Protein AF-A0A3D5EIZ1-F1 (afdb_monomer_lite)

Structure (mmCIF, N/CA/C/O backbone):
data_AF-A0A3D5EIZ1-F1
#
_entry.id   AF-A0A3D5EIZ1-F1
#
loop_
_atom_site.group_PDB
_atom_site.id
_atom_site.type_symbol
_atom_site.label_atom_id
_atom_site.label_alt_id
_atom_site.label_comp_id
_atom_site.label_asym_id
_atom_site.label_entity_id
_atom_site.label_seq_id
_atom_site.pdbx_PDB_ins_code
_atom_site.Cartn_x
_atom_site.Cartn_y
_atom_site.Cartn_z
_atom_site.occupancy
_atom_site.B_iso_or_equiv
_atom_site.auth_seq_id
_atom_site.auth_comp_id
_atom_site.auth_asym_id
_atom_site.auth_atom_id
_atom_site.pdbx_PDB_model_num
ATOM 1 N N . MET A 1 1 ? -18.616 10.530 -30.158 1.00 34.59 1 MET A N 1
ATOM 2 C CA . MET A 1 1 ? -17.346 10.642 -29.416 1.00 34.59 1 MET A CA 1
ATOM 3 C C . MET A 1 1 ? -17.342 9.507 -28.416 1.00 34.59 1 MET A C 1
ATOM 5 O O . MET A 1 1 ? -18.164 9.523 -27.510 1.00 34.59 1 MET A O 1
ATOM 9 N N . SER A 1 2 ? -16.552 8.467 -28.663 1.00 39.84 2 SER A N 1
ATOM 10 C CA . SER A 1 2 ? -16.455 7.331 -27.749 1.00 39.84 2 SER A CA 1
ATOM 11 C C . SER A 1 2 ? -15.512 7.740 -26.628 1.00 39.84 2 SER A C 1
ATOM 13 O O . SER A 1 2 ? -14.326 7.930 -26.877 1.00 39.84 2 SER A O 1
ATOM 15 N N . PHE A 1 3 ? -16.044 7.941 -25.424 1.00 44.75 3 PHE A N 1
ATOM 16 C CA . PHE A 1 3 ? -15.224 8.007 -24.223 1.00 44.75 3 PHE A CA 1
ATOM 17 C C . PHE A 1 3 ? -14.662 6.604 -24.022 1.00 44.75 3 PHE A C 1
ATOM 19 O O . PHE A 1 3 ? -15.325 5.737 -23.460 1.00 44.75 3 PHE A O 1
ATOM 26 N N . VAL A 1 4 ? -13.482 6.347 -24.580 1.00 50.75 4 VAL A N 1
ATOM 27 C CA . VAL A 1 4 ? -12.694 5.195 -24.164 1.00 50.75 4 VAL A CA 1
ATOM 28 C C . VAL A 1 4 ? -12.276 5.531 -22.738 1.00 50.75 4 VAL A C 1
ATOM 30 O O . VAL A 1 4 ? -11.375 6.333 -22.523 1.00 50.75 4 VAL A O 1
ATOM 33 N N . GLN A 1 5 ? -13.013 5.011 -21.757 1.00 49.88 5 GLN A N 1
ATOM 34 C CA . GLN A 1 5 ? -12.479 4.856 -20.412 1.00 49.88 5 GLN A CA 1
ATOM 35 C C . GLN A 1 5 ? -11.403 3.785 -20.545 1.00 49.88 5 GLN A C 1
ATOM 37 O O . GLN A 1 5 ? -11.695 2.594 -20.442 1.00 49.88 5 GLN A O 1
ATOM 42 N N . GLU A 1 6 ? -10.185 4.199 -20.899 1.00 44.41 6 GLU A N 1
ATOM 43 C CA . GLU A 1 6 ? -9.021 3.340 -20.745 1.00 44.41 6 GLU A CA 1
ATOM 44 C C . GLU A 1 6 ? -8.985 2.975 -19.267 1.00 44.41 6 GLU A C 1
ATOM 46 O O . GLU A 1 6 ? -8.788 3.820 -18.395 1.00 44.41 6 GLU A O 1
ATOM 51 N N . THR A 1 7 ? -9.338 1.727 -18.981 1.00 52.41 7 THR A N 1
ATOM 52 C CA . THR A 1 7 ? -9.238 1.167 -17.645 1.00 52.41 7 THR A CA 1
ATOM 53 C C . THR A 1 7 ? -7.755 1.214 -17.315 1.00 52.41 7 THR A C 1
ATOM 55 O O . THR A 1 7 ? -6.966 0.519 -17.953 1.00 52.41 7 THR A O 1
ATOM 58 N N . PHE A 1 8 ? -7.364 2.112 -16.413 1.00 51.25 8 PHE A N 1
ATOM 59 C CA . PHE A 1 8 ? -5.994 2.203 -15.937 1.00 51.25 8 PHE A CA 1
ATOM 60 C C . PHE A 1 8 ? -5.695 0.899 -15.193 1.00 51.25 8 PHE A C 1
ATOM 62 O O . PHE A 1 8 ? -6.089 0.727 -14.046 1.00 51.25 8 PHE A O 1
ATOM 69 N N . ASN A 1 9 ? -5.094 -0.057 -15.899 1.00 46.47 9 ASN A N 1
ATOM 70 C CA . ASN A 1 9 ? -4.554 -1.278 -15.324 1.00 46.47 9 ASN A CA 1
ATOM 71 C C . ASN A 1 9 ? -3.047 -1.057 -15.213 1.00 46.47 9 ASN A C 1
ATOM 73 O O . ASN A 1 9 ? -2.352 -1.209 -16.224 1.00 46.47 9 ASN A O 1
ATOM 77 N N . PRO A 1 10 ? -2.534 -0.652 -14.042 1.00 56.09 10 PRO A N 1
ATOM 78 C CA . PRO A 1 10 ? -1.095 -0.567 -13.856 1.00 56.09 10 PRO A CA 1
ATOM 79 C C . PRO A 1 10 ? -0.452 -1.933 -14.110 1.00 56.09 10 PRO A C 1
ATOM 81 O O . PRO A 1 10 ? -1.045 -2.973 -13.811 1.00 56.09 10 PRO A O 1
ATOM 84 N N . ALA A 1 11 ? 0.743 -1.937 -14.708 1.00 62.97 11 ALA A N 1
ATOM 85 C CA . ALA A 1 11 ? 1.411 -3.171 -15.121 1.00 62.97 11 ALA A CA 1
ATOM 86 C C . ALA A 1 11 ? 1.772 -4.052 -13.913 1.00 62.97 11 ALA A C 1
ATOM 88 O O . ALA A 1 11 ? 1.756 -5.281 -14.025 1.00 62.97 11 ALA A O 1
ATOM 89 N N . LYS A 1 12 ? 2.033 -3.423 -12.759 1.00 76.94 12 LYS A N 1
ATOM 90 C CA . LYS A 1 12 ? 2.179 -4.066 -11.451 1.00 76.94 12 LYS A CA 1
ATOM 91 C C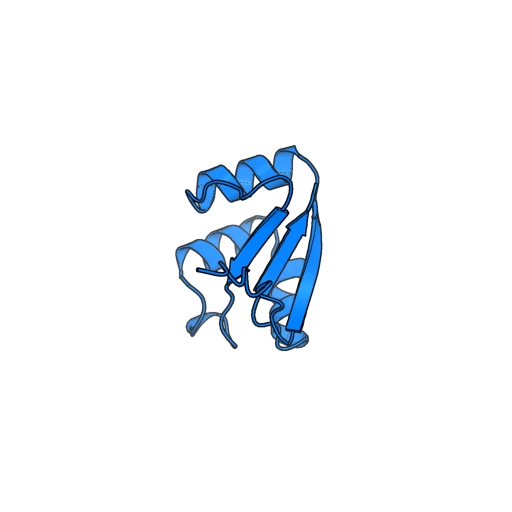 . LYS A 1 12 ? 1.517 -3.230 -10.360 1.00 76.94 12 LYS A C 1
ATOM 93 O O . LYS A 1 12 ? 1.843 -2.057 -10.184 1.00 76.94 12 LYS A O 1
ATOM 98 N N . TYR A 1 13 ? 0.637 -3.857 -9.591 1.00 85.56 13 TYR A N 1
ATOM 99 C CA . TYR A 1 13 ? 0.081 -3.270 -8.381 1.00 85.56 13 TYR A CA 1
ATOM 100 C C . TYR A 1 13 ? -0.112 -4.326 -7.301 1.00 85.56 13 TYR A C 1
ATOM 102 O O . TYR A 1 13 ? -0.366 -5.489 -7.620 1.00 85.56 13 TYR A O 1
ATOM 110 N N . LEU A 1 14 ? -0.044 -3.899 -6.042 1.00 85.38 14 LEU A N 1
ATOM 111 C CA . LEU A 1 14 ? -0.297 -4.760 -4.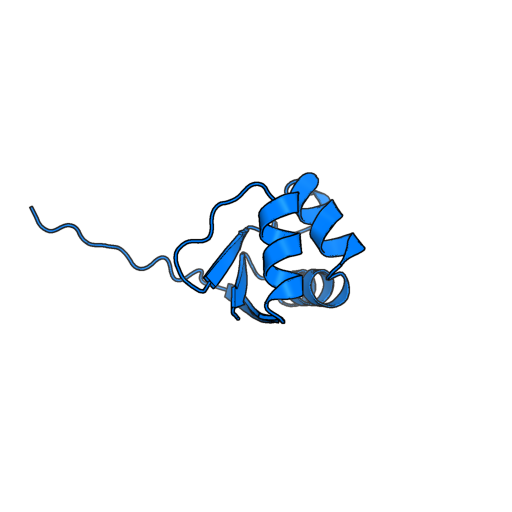894 1.00 85.38 14 LEU A CA 1
ATOM 112 C C . LEU A 1 14 ? -1.758 -4.603 -4.441 1.00 85.38 14 LEU A C 1
ATOM 114 O O . LEU A 1 14 ? -2.138 -3.518 -3.992 1.00 85.38 14 LEU A O 1
ATOM 118 N N . PRO A 1 15 ? -2.612 -5.634 -4.575 1.00 86.25 15 PRO A N 1
ATOM 119 C CA . PRO A 1 15 ? -3.972 -5.590 -4.056 1.00 86.25 15 PRO A CA 1
ATOM 120 C C . PRO A 1 15 ? -3.979 -5.823 -2.543 1.00 86.25 15 PRO A C 1
ATOM 122 O O . PRO A 1 15 ? -3.521 -6.858 -2.063 1.00 86.25 15 PRO A O 1
ATOM 125 N N . VAL A 1 16 ? -4.568 -4.895 -1.794 1.00 86.44 16 VAL A N 1
ATOM 126 C CA . VAL A 1 16 ? -4.654 -4.966 -0.335 1.00 86.44 16 VAL A CA 1
ATOM 127 C C . VAL A 1 16 ? -6.103 -4.825 0.099 1.00 86.44 16 VAL A C 1
ATOM 129 O O . VAL A 1 16 ? -6.802 -3.877 -0.260 1.00 86.44 16 VAL A O 1
ATOM 132 N N . VAL A 1 17 ? -6.559 -5.793 0.888 1.00 86.81 17 VAL A N 1
ATOM 133 C CA . VAL A 1 17 ? -7.875 -5.744 1.524 1.00 86.81 17 VAL A CA 1
ATOM 134 C C . VAL A 1 17 ? -7.699 -5.160 2.914 1.00 86.81 17 VAL A C 1
ATOM 136 O O . VAL A 1 17 ? -6.965 -5.713 3.734 1.00 86.81 17 VAL A O 1
ATOM 139 N N . ILE A 1 18 ? -8.373 -4.048 3.178 1.00 84.00 18 ILE A N 1
ATOM 140 C CA . ILE A 1 18 ? -8.322 -3.358 4.466 1.00 84.00 18 ILE A CA 1
ATOM 141 C C . ILE A 1 18 ? -9.718 -3.242 5.059 1.00 84.00 18 ILE A C 1
ATOM 143 O O . ILE A 1 18 ? -10.727 -3.310 4.362 1.00 84.00 18 ILE A O 1
ATOM 147 N N . SER A 1 19 ? -9.786 -3.071 6.376 1.00 85.69 19 SER A N 1
ATOM 148 C CA . SER A 1 19 ? -11.054 -2.751 7.020 1.00 85.69 19 SER A CA 1
ATOM 149 C C . SER A 1 19 ? -11.523 -1.355 6.610 1.00 85.69 19 SER A C 1
ATOM 151 O O . SER A 1 19 ? -10.729 -0.482 6.256 1.00 85.69 19 SER A O 1
ATOM 153 N N . ARG A 1 20 ? -12.830 -1.118 6.744 1.00 82.31 20 ARG A N 1
ATOM 154 C CA . ARG A 1 20 ? -13.431 0.197 6.505 1.00 82.31 20 ARG A CA 1
ATOM 155 C C . ARG A 1 20 ? -12.771 1.309 7.327 1.00 82.31 20 ARG A C 1
ATOM 157 O O . ARG A 1 20 ? -12.558 2.392 6.805 1.00 82.31 20 ARG A O 1
ATOM 164 N N . GLU A 1 21 ? -12.395 1.014 8.571 1.00 81.81 21 GLU A N 1
ATOM 165 C CA . GLU A 1 21 ? -11.667 1.947 9.442 1.00 81.81 21 GLU A CA 1
ATOM 166 C C . GLU A 1 21 ? -10.274 2.278 8.883 1.00 81.81 21 GLU A C 1
ATOM 168 O O . GLU A 1 21 ? -9.873 3.437 8.880 1.00 81.81 21 GLU A O 1
ATOM 173 N N . GLY A 1 22 ? -9.549 1.285 8.354 1.00 80.75 22 GLY A N 1
ATOM 174 C CA . GLY A 1 22 ? -8.261 1.515 7.692 1.00 80.75 22 GLY A CA 1
ATOM 175 C C . GLY A 1 22 ? -8.394 2.365 6.426 1.00 80.75 22 GLY A C 1
ATOM 176 O O . GLY A 1 22 ? -7.538 3.206 6.158 1.00 80.75 22 GLY A O 1
ATOM 177 N N . MET A 1 23 ? -9.490 2.190 5.682 1.00 83.31 23 MET A N 1
ATOM 178 C CA . MET A 1 23 ? -9.794 2.999 4.500 1.00 83.31 23 MET A CA 1
ATOM 179 C C . MET A 1 23 ? -10.071 4.457 4.880 1.00 83.31 23 MET A C 1
ATOM 181 O O . MET A 1 23 ? -9.516 5.360 4.265 1.00 83.31 23 MET A O 1
ATOM 185 N N . GLU A 1 24 ? -10.856 4.696 5.933 1.00 82.25 24 GLU A N 1
ATOM 186 C CA . GLU A 1 24 ? -11.135 6.053 6.422 1.00 82.25 24 GLU A CA 1
ATOM 187 C C . GLU A 1 24 ? -9.859 6.776 6.886 1.00 82.25 24 GLU A C 1
ATOM 189 O O . GLU A 1 24 ? -9.736 7.986 6.689 1.00 82.25 24 GLU A O 1
ATOM 194 N N . VAL A 1 25 ? -8.892 6.062 7.475 1.00 83.06 25 VAL A N 1
ATOM 195 C CA . VAL A 1 25 ? -7.581 6.637 7.830 1.00 83.06 25 VAL A CA 1
ATOM 196 C C . VAL A 1 25 ? -6.811 7.049 6.573 1.00 83.06 25 VAL A C 1
ATOM 198 O O . VAL A 1 25 ? -6.360 8.190 6.491 1.00 83.06 25 VAL A O 1
ATOM 201 N N . LEU A 1 26 ? -6.720 6.171 5.569 1.00 82.25 26 LEU A N 1
ATOM 202 C CA . LEU A 1 26 ? -6.056 6.474 4.296 1.00 82.25 26 LEU A CA 1
ATOM 203 C C . LEU A 1 26 ? -6.687 7.673 3.581 1.00 82.25 26 LEU A C 1
ATOM 205 O O . LEU A 1 26 ? -5.963 8.564 3.147 1.00 82.25 26 LEU A O 1
ATOM 209 N N . GLU A 1 27 ? -8.016 7.733 3.496 1.00 80.75 27 GLU A N 1
ATOM 210 C CA . GLU A 1 27 ? -8.725 8.853 2.863 1.00 80.75 27 GLU A CA 1
ATOM 211 C C . GLU A 1 27 ? -8.470 10.184 3.587 1.00 80.75 27 GLU A C 1
ATOM 213 O O . GLU A 1 27 ? -8.215 11.208 2.947 1.00 80.75 27 GLU A O 1
ATOM 218 N N . ASN A 1 28 ? -8.509 10.180 4.924 1.00 83.19 28 ASN A N 1
ATOM 219 C CA . ASN A 1 28 ? -8.269 11.386 5.717 1.00 83.19 28 ASN A CA 1
ATOM 220 C C . ASN A 1 28 ? -6.828 11.887 5.581 1.00 83.19 28 ASN A C 1
ATOM 222 O O . ASN A 1 28 ? -6.607 13.091 5.416 1.00 83.19 28 ASN A O 1
ATOM 226 N N . GLU A 1 29 ? -5.860 10.975 5.631 1.00 81.38 29 GLU A N 1
ATOM 227 C CA 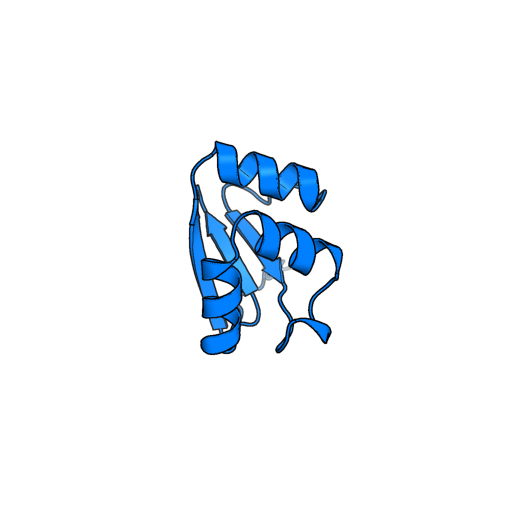. GLU A 1 29 ? -4.443 11.326 5.624 1.00 81.38 29 GLU A CA 1
ATOM 228 C C . GLU A 1 29 ? -3.934 11.693 4.222 1.00 81.38 29 GLU A C 1
ATOM 230 O O . GLU A 1 29 ? -3.218 12.685 4.051 1.00 81.38 29 GLU A O 1
ATOM 235 N N . LEU A 1 30 ? -4.352 10.955 3.187 1.00 75.69 30 LEU A N 1
ATOM 236 C CA . LEU A 1 30 ? -3.989 11.253 1.797 1.00 75.69 30 LEU A CA 1
ATOM 237 C C . LEU A 1 30 ? -4.783 12.431 1.223 1.00 75.69 30 LEU A C 1
ATOM 239 O O . LEU A 1 30 ? -4.383 12.997 0.205 1.00 75.69 30 LEU A O 1
ATOM 243 N N . LYS A 1 31 ? -5.876 12.842 1.886 1.00 69.88 31 LYS A N 1
ATOM 244 C CA . LYS A 1 31 ? -6.828 13.862 1.406 1.00 69.88 31 LYS A CA 1
ATOM 245 C C . LYS A 1 31 ? -7.367 13.560 0.006 1.00 69.88 31 LYS A C 1
ATOM 247 O O . LYS A 1 31 ? -7.807 14.468 -0.705 1.00 69.88 31 LYS A O 1
ATOM 252 N N . GLU A 1 32 ? -7.330 12.296 -0.390 1.00 66.62 32 GLU A N 1
ATOM 253 C CA . GLU A 1 32 ? -7.880 11.821 -1.646 1.00 66.62 32 GLU A CA 1
ATOM 254 C C . GLU A 1 32 ? -9.309 11.342 -1.424 1.00 66.62 32 GLU A C 1
ATOM 256 O O . GLU A 1 32 ? -9.628 10.695 -0.430 1.00 66.62 32 GLU A O 1
ATOM 261 N N . ASN A 1 33 ? -10.191 11.682 -2.362 1.00 56.12 33 ASN A N 1
ATOM 262 C CA . ASN A 1 33 ? -11.538 11.131 -2.368 1.00 56.12 33 ASN A CA 1
ATOM 263 C C . ASN A 1 33 ? -11.501 9.783 -3.083 1.00 56.12 33 ASN A C 1
ATOM 265 O O . ASN A 1 33 ? -11.096 9.730 -4.249 1.00 56.12 33 ASN A O 1
ATOM 269 N N . ARG A 1 34 ? -11.984 8.720 -2.426 1.00 63.00 34 ARG A N 1
ATOM 270 C CA . ARG A 1 34 ? -12.206 7.420 -3.072 1.00 63.00 34 ARG A CA 1
ATOM 271 C C . ARG A 1 34 ? -12.944 7.557 -4.399 1.00 63.00 34 ARG A C 1
ATOM 273 O O . ARG A 1 34 ? -13.894 8.335 -4.543 1.00 63.00 34 ARG A O 1
ATOM 280 N N . ASN A 1 35 ? -12.581 6.698 -5.342 1.00 58.44 35 ASN A N 1
ATOM 281 C CA . ASN A 1 35 ? -13.362 6.480 -6.548 1.00 58.44 35 ASN A CA 1
ATOM 282 C C . ASN A 1 35 ? -14.129 5.155 -6.387 1.00 58.44 35 ASN A C 1
ATOM 284 O O . ASN A 1 35 ? -13.698 4.107 -6.857 1.00 58.44 35 ASN A O 1
ATOM 288 N N . GLY A 1 36 ? -15.244 5.185 -5.646 1.00 70.25 36 GLY A N 1
ATOM 289 C CA . GLY A 1 36 ? -16.024 3.983 -5.306 1.00 70.25 36 GLY A CA 1
ATOM 290 C C . GLY A 1 36 ? -15.525 3.267 -4.042 1.00 70.25 36 GLY A C 1
ATOM 291 O O . GLY A 1 36 ? -15.300 3.927 -3.032 1.00 70.25 36 GLY A O 1
ATOM 292 N N . ASP A 1 37 ? -15.389 1.936 -4.089 1.00 74.94 37 ASP A N 1
ATOM 293 C CA . ASP A 1 37 ? -14.928 1.075 -2.972 1.00 74.94 37 ASP A CA 1
ATOM 294 C C . ASP A 1 37 ? -13.424 0.735 -3.037 1.00 74.94 37 ASP A C 1
ATOM 296 O O . ASP A 1 37 ? -12.921 -0.083 -2.269 1.00 74.94 37 ASP A O 1
ATOM 300 N N . SER A 1 38 ? -12.693 1.368 -3.958 1.00 78.56 38 SER A N 1
ATOM 301 C CA . SER A 1 38 ? -11.256 1.170 -4.140 1.00 78.56 38 SER A CA 1
ATOM 302 C C . SER A 1 38 ? -10.495 2.490 -4.108 1.00 78.56 38 SER A C 1
ATOM 304 O O . SER A 1 38 ? -10.942 3.480 -4.699 1.00 78.56 38 SER A O 1
ATOM 306 N N . LEU A 1 39 ? -9.322 2.474 -3.482 1.00 84.19 39 LEU A N 1
ATOM 307 C CA . LEU A 1 39 ? -8.359 3.568 -3.466 1.00 84.19 39 LEU A CA 1
ATOM 308 C C . LEU A 1 39 ? -7.054 3.076 -4.095 1.00 84.19 39 LEU A C 1
ATOM 310 O O . LEU A 1 39 ? -6.539 2.025 -3.723 1.00 84.19 39 LEU A O 1
ATOM 314 N N . TRP A 1 40 ? -6.533 3.832 -5.055 1.00 84.44 40 TRP A N 1
ATOM 315 C CA . TRP A 1 40 ? -5.280 3.517 -5.732 1.00 84.44 40 TRP A CA 1
ATOM 316 C C . TRP A 1 40 ? -4.236 4.519 -5.286 1.00 84.44 40 TRP A C 1
ATOM 318 O O . TRP A 1 40 ? -4.409 5.715 -5.496 1.00 84.44 40 TRP A O 1
ATOM 328 N N . VAL A 1 41 ? -3.173 4.022 -4.670 1.00 85.44 41 VAL A N 1
ATOM 329 C CA . VAL A 1 41 ? -2.082 4.842 -4.155 1.00 85.44 41 VAL A CA 1
ATOM 330 C C . VAL A 1 41 ? -0.865 4.610 -5.034 1.00 85.44 41 VAL A C 1
ATOM 332 O O . VAL A 1 41 ? -0.399 3.479 -5.155 1.00 85.44 41 VAL A O 1
ATOM 335 N N . GLU A 1 42 ? -0.374 5.668 -5.672 1.00 85.31 42 GLU A N 1
ATOM 336 C CA . GLU A 1 42 ? 0.846 5.620 -6.478 1.00 85.31 42 GLU A CA 1
ATOM 337 C C . GLU A 1 42 ? 2.075 5.542 -5.568 1.00 85.31 42 GLU A C 1
ATOM 339 O O . GLU A 1 42 ? 2.234 6.344 -4.641 1.00 85.31 42 GLU A O 1
ATOM 344 N N . ILE A 1 43 ? 2.949 4.578 -5.848 1.00 85.00 43 ILE A N 1
ATOM 345 C CA . ILE A 1 43 ? 4.230 4.419 -5.166 1.00 85.00 43 ILE A CA 1
ATOM 346 C C . ILE A 1 43 ? 5.366 4.456 -6.185 1.00 85.00 43 ILE A C 1
ATOM 348 O O . ILE A 1 43 ? 5.268 3.940 -7.296 1.00 85.00 43 ILE A O 1
ATOM 352 N N . GLY A 1 44 ? 6.462 5.107 -5.811 1.00 80.69 44 GLY A N 1
ATOM 353 C CA . GLY A 1 44 ? 7.661 5.120 -6.637 1.00 80.69 44 GLY A CA 1
ATOM 354 C C . GLY A 1 44 ? 8.424 3.800 -6.529 1.00 80.69 44 GLY A C 1
ATOM 355 O O . GLY A 1 44 ? 8.215 3.018 -5.609 1.00 80.69 44 GLY A O 1
ATOM 356 N N . ALA A 1 45 ? 9.411 3.605 -7.407 1.00 77.31 45 ALA A N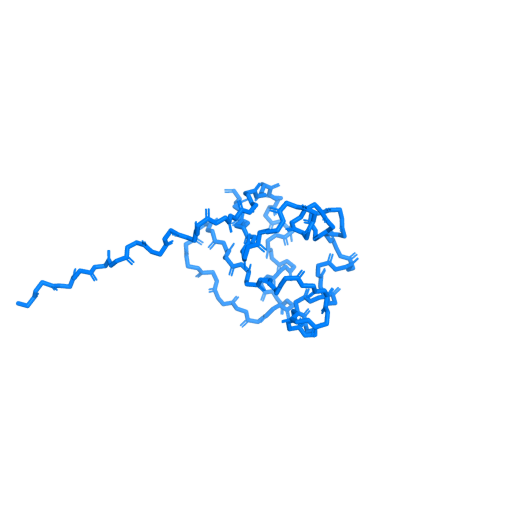 1
ATOM 357 C CA . ALA A 1 45 ? 10.317 2.449 -7.358 1.00 77.31 45 ALA A CA 1
ATOM 358 C C . ALA A 1 45 ? 11.137 2.346 -6.051 1.00 77.31 45 ALA A C 1
ATOM 360 O O . ALA A 1 45 ? 11.760 1.325 -5.775 1.00 77.31 45 ALA A O 1
ATOM 361 N N . CYS A 1 46 ? 11.183 3.420 -5.261 1.00 78.62 46 CYS A N 1
ATOM 362 C CA . CYS A 1 46 ? 11.787 3.452 -3.939 1.00 78.62 46 CYS A CA 1
ATOM 363 C C . CYS A 1 46 ? 11.077 4.479 -3.048 1.00 78.62 46 CYS A C 1
ATOM 365 O O . CYS A 1 46 ? 10.334 5.343 -3.529 1.00 78.62 46 CYS A O 1
ATOM 367 N N . GLU A 1 47 ? 11.354 4.425 -1.744 1.00 80.50 47 GLU A N 1
ATOM 368 C CA . GLU A 1 47 ? 10.801 5.363 -0.760 1.00 80.50 47 GLU A CA 1
ATOM 369 C C . GLU A 1 47 ? 11.068 6.830 -1.120 1.00 80.50 47 GLU A C 1
ATOM 371 O O . GLU A 1 47 ? 10.199 7.673 -0.938 1.00 80.50 47 GLU A O 1
ATOM 376 N N . GLU A 1 48 ? 12.251 7.121 -1.669 1.00 81.12 48 GLU A N 1
ATOM 377 C CA . GLU A 1 48 ? 12.675 8.471 -2.070 1.00 81.12 48 GLU A CA 1
ATOM 378 C C . GLU A 1 48 ? 11.943 8.983 -3.317 1.00 81.12 48 GLU A C 1
ATOM 380 O O . GLU A 1 48 ? 11.866 10.189 -3.541 1.00 81.12 48 GLU A O 1
ATOM 385 N N . SER A 1 49 ? 11.420 8.068 -4.137 1.00 80.62 49 SER A N 1
ATOM 386 C CA . SER A 1 49 ? 10.633 8.394 -5.333 1.00 80.62 49 SER A CA 1
ATOM 387 C C . SER A 1 49 ? 9.132 8.441 -5.049 1.00 80.62 49 SER A C 1
ATOM 389 O O . SER A 1 49 ? 8.361 8.856 -5.909 1.00 80.62 49 SER A O 1
ATOM 391 N N . THR A 1 50 ? 8.712 8.000 -3.864 1.00 83.00 50 THR A N 1
ATOM 392 C CA . THR A 1 50 ? 7.315 8.029 -3.433 1.00 83.00 50 THR A CA 1
ATOM 393 C C . THR A 1 50 ? 7.004 9.383 -2.805 1.00 83.00 50 THR A C 1
ATOM 395 O O . THR A 1 50 ? 7.848 9.974 -2.130 1.00 83.00 50 THR A O 1
ATOM 398 N N . TYR A 1 51 ? 5.784 9.886 -2.998 1.00 83.50 51 TYR A N 1
ATOM 399 C CA . TYR A 1 51 ? 5.354 11.126 -2.358 1.00 83.50 51 TYR A CA 1
ATOM 400 C C . TYR A 1 51 ? 5.495 11.046 -0.828 1.00 83.50 51 TYR A C 1
ATOM 402 O O . TYR A 1 51 ? 5.087 10.069 -0.205 1.00 83.50 51 TYR A O 1
ATOM 410 N N . GLU A 1 52 ? 6.059 12.086 -0.208 1.00 82.38 52 GLU A N 1
ATOM 411 C CA . GLU A 1 52 ? 6.403 12.090 1.224 1.00 82.38 52 GLU A CA 1
ATOM 412 C C . GLU A 1 52 ? 5.185 11.839 2.130 1.00 82.38 52 GLU A C 1
ATOM 414 O O . GLU A 1 52 ? 5.277 11.099 3.110 1.00 82.38 52 GLU A O 1
ATOM 419 N N . ASN A 1 53 ? 4.021 12.388 1.771 1.00 81.81 53 ASN A N 1
ATOM 420 C CA . ASN A 1 53 ? 2.763 12.141 2.477 1.00 81.81 53 ASN A CA 1
ATOM 421 C C . ASN A 1 53 ? 2.334 10.671 2.371 1.00 81.81 53 ASN A C 1
ATOM 423 O O . ASN A 1 53 ? 2.001 10.067 3.384 1.00 81.81 53 ASN A O 1
ATOM 427 N N . VAL A 1 54 ? 2.404 10.077 1.177 1.00 83.19 54 VAL A N 1
ATOM 428 C CA . VAL A 1 54 ? 2.083 8.658 0.956 1.00 83.19 54 VAL A CA 1
ATOM 429 C C . VAL A 1 54 ? 3.026 7.768 1.758 1.00 83.19 54 VAL A C 1
ATOM 431 O O . VAL A 1 54 ? 2.583 6.890 2.493 1.00 83.19 54 VAL A O 1
ATOM 434 N N . CYS A 1 55 ? 4.325 8.045 1.676 1.00 85.00 55 CYS A N 1
ATOM 435 C CA . CYS A 1 55 ? 5.363 7.304 2.381 1.00 85.00 55 CYS A CA 1
ATOM 436 C C . CYS A 1 55 ? 5.165 7.370 3.904 1.00 85.00 55 CYS A C 1
ATOM 438 O O . CYS A 1 55 ? 5.307 6.361 4.586 1.00 85.00 55 CYS A O 1
ATOM 440 N N . THR A 1 56 ? 4.770 8.528 4.440 1.00 85.81 56 THR A N 1
ATOM 441 C CA . THR A 1 56 ? 4.506 8.701 5.878 1.00 85.81 56 THR A CA 1
ATOM 442 C C . THR A 1 56 ? 3.310 7.866 6.334 1.00 85.81 56 THR A C 1
ATOM 444 O O . THR A 1 56 ? 3.442 7.067 7.257 1.00 85.81 56 THR A O 1
ATOM 447 N N . VAL A 1 57 ? 2.171 7.983 5.646 1.00 84.81 57 VAL A N 1
ATOM 448 C CA . VAL A 1 57 ? 0.925 7.274 5.995 1.00 84.81 57 VAL A CA 1
ATOM 449 C C . VAL A 1 57 ? 1.093 5.767 5.873 1.00 84.81 57 VAL A C 1
ATOM 451 O O . VAL A 1 57 ? 0.703 5.010 6.765 1.00 84.81 57 VAL A O 1
ATOM 454 N N . LEU A 1 58 ? 1.709 5.325 4.776 1.00 85.31 58 LEU A N 1
ATOM 455 C CA . LEU A 1 58 ? 1.965 3.916 4.551 1.00 85.31 58 LEU A CA 1
ATOM 456 C C . LEU A 1 58 ? 2.975 3.368 5.559 1.00 85.31 58 LEU A C 1
ATOM 458 O O . LEU A 1 58 ? 2.748 2.291 6.082 1.00 85.31 58 LEU A O 1
ATOM 462 N N . LYS A 1 59 ? 4.035 4.095 5.923 1.00 84.31 59 LYS A N 1
ATOM 463 C CA . LYS A 1 59 ? 4.960 3.632 6.972 1.00 84.31 59 LYS A CA 1
ATOM 464 C C . LYS A 1 59 ? 4.335 3.600 8.362 1.00 84.31 59 LYS A C 1
ATOM 466 O O . LYS A 1 59 ? 4.697 2.739 9.154 1.00 84.31 59 LYS A O 1
ATOM 471 N N . GLU A 1 60 ? 3.436 4.525 8.676 1.00 85.50 60 GLU A N 1
ATOM 472 C CA . GLU A 1 60 ? 2.836 4.608 10.009 1.00 85.50 60 GLU A CA 1
ATOM 473 C C . GLU A 1 60 ? 1.751 3.545 10.229 1.00 85.50 60 GLU A C 1
ATOM 475 O O . GLU A 1 60 ? 1.662 2.964 11.312 1.00 85.50 60 GLU A O 1
ATOM 480 N N . HIS A 1 61 ? 0.954 3.251 9.197 1.00 82.19 61 HIS A N 1
ATOM 481 C CA . HIS A 1 61 ? -0.220 2.381 9.320 1.00 82.19 61 HIS A CA 1
ATOM 482 C C . HIS A 1 61 ? -0.140 1.075 8.516 1.00 82.19 61 HIS A C 1
ATOM 484 O O . HIS A 1 61 ? -0.809 0.106 8.870 1.00 82.19 61 HIS A O 1
ATOM 490 N N . PHE A 1 62 ? 0.668 1.026 7.454 1.00 84.19 62 PHE A N 1
ATOM 491 C CA . PHE A 1 62 ? 0.691 -0.057 6.460 1.00 84.19 62 PHE A CA 1
ATOM 492 C C . PHE A 1 62 ? 2.125 -0.430 6.035 1.00 84.19 62 PHE A C 1
ATOM 494 O O . PHE A 1 62 ? 2.388 -0.684 4.860 1.00 84.19 62 PHE A O 1
ATOM 501 N N . GLN A 1 63 ? 3.077 -0.431 6.979 1.00 86.75 63 GLN A N 1
ATOM 502 C CA . GLN A 1 63 ? 4.506 -0.572 6.666 1.00 86.75 63 GLN A CA 1
ATOM 503 C C . GLN A 1 63 ? 4.814 -1.871 5.912 1.00 86.75 63 GLN A C 1
ATOM 505 O O . GLN A 1 63 ? 5.622 -1.869 4.982 1.00 86.75 63 GLN A O 1
ATOM 510 N N . ASP A 1 64 ? 4.160 -2.965 6.303 1.00 87.31 64 ASP A N 1
ATOM 511 C CA . ASP A 1 64 ? 4.333 -4.276 5.675 1.00 87.31 64 ASP A CA 1
ATOM 512 C C . ASP A 1 64 ? 3.888 -4.242 4.208 1.00 87.31 64 ASP A C 1
ATOM 514 O O . ASP A 1 64 ? 4.639 -4.635 3.324 1.00 87.31 64 ASP A O 1
ATOM 518 N N . VAL A 1 65 ? 2.717 -3.655 3.944 1.00 86.38 65 VAL A N 1
ATOM 519 C CA . VAL A 1 65 ? 2.169 -3.453 2.594 1.00 86.38 65 VAL A CA 1
ATOM 520 C C . VAL A 1 65 ? 3.098 -2.592 1.742 1.00 86.38 65 VAL A C 1
ATOM 522 O O . VAL A 1 65 ? 3.321 -2.887 0.573 1.00 86.38 65 VAL A O 1
ATOM 525 N N . PHE A 1 66 ? 3.646 -1.521 2.316 1.00 86.75 66 PHE A N 1
ATOM 526 C CA . PHE A 1 66 ? 4.565 -0.640 1.601 1.00 86.75 66 PHE A CA 1
ATOM 527 C C . PHE A 1 66 ? 5.874 -1.340 1.247 1.00 86.75 66 PHE A C 1
ATOM 529 O O . PHE A 1 66 ? 6.372 -1.197 0.134 1.00 86.75 66 PHE A O 1
ATOM 536 N N . THR A 1 67 ? 6.411 -2.120 2.184 1.00 87.81 67 THR A N 1
ATOM 537 C CA . THR A 1 67 ? 7.645 -2.882 1.978 1.00 87.81 67 THR A CA 1
ATOM 538 C C . THR A 1 67 ? 7.439 -3.944 0.904 1.00 87.81 67 THR A C 1
ATOM 540 O O . THR A 1 67 ? 8.228 -4.012 -0.032 1.00 87.81 67 THR A O 1
ATOM 543 N N . GLU A 1 68 ? 6.345 -4.701 0.986 1.00 88.00 68 GLU A N 1
ATOM 544 C CA . GLU A 1 68 ? 5.988 -5.723 -0.001 1.00 88.00 68 GLU A CA 1
ATOM 545 C C . GLU A 1 68 ? 5.812 -5.111 -1.395 1.00 88.00 68 GLU A C 1
ATOM 547 O O . GLU A 1 68 ? 6.367 -5.609 -2.373 1.00 88.00 68 GLU A O 1
ATOM 552 N N . ALA A 1 69 ? 5.130 -3.969 -1.489 1.00 86.75 69 ALA A N 1
ATOM 553 C CA . ALA A 1 69 ? 4.931 -3.288 -2.760 1.00 86.75 69 ALA A CA 1
ATOM 554 C C . ALA A 1 69 ? 6.255 -2.785 -3.374 1.00 86.75 69 ALA A C 1
ATOM 556 O O . ALA A 1 69 ? 6.406 -2.802 -4.595 1.00 86.75 69 ALA A O 1
ATOM 557 N N . LEU A 1 70 ? 7.234 -2.388 -2.553 1.00 86.69 70 LEU A N 1
ATOM 558 C CA . LEU A 1 70 ? 8.580 -2.044 -3.024 1.00 86.69 70 LEU A CA 1
ATOM 559 C C . LEU A 1 70 ? 9.389 -3.281 -3.440 1.00 86.69 70 LEU A C 1
ATOM 561 O O . LEU A 1 70 ? 10.079 -3.237 -4.458 1.00 86.69 70 LEU A O 1
ATOM 565 N N . GLU A 1 71 ? 9.305 -4.382 -2.688 1.00 86.62 71 GLU A N 1
ATOM 566 C CA . GLU A 1 71 ? 9.990 -5.642 -3.014 1.00 86.62 71 GLU A CA 1
ATOM 567 C C . GLU A 1 71 ? 9.477 -6.262 -4.320 1.00 86.62 71 GLU A C 1
ATOM 569 O O . GLU A 1 71 ? 10.265 -6.787 -5.110 1.00 86.62 71 GLU A O 1
ATOM 574 N N . GLU A 1 72 ? 8.173 -6.165 -4.580 1.00 84.38 72 GLU A N 1
ATOM 575 C CA . GLU A 1 72 ? 7.556 -6.644 -5.820 1.00 84.38 72 GLU A CA 1
ATOM 576 C C . GLU A 1 72 ? 7.728 -5.674 -7.006 1.00 84.38 72 GLU A C 1
ATOM 578 O O . GLU A 1 72 ? 7.340 -5.991 -8.142 1.00 84.38 72 GLU A O 1
ATOM 583 N N . GLU A 1 73 ? 8.355 -4.516 -6.771 1.00 83.38 73 GLU A N 1
ATOM 584 C CA . GLU A 1 73 ? 8.491 -3.415 -7.729 1.00 83.38 73 GLU A CA 1
ATOM 585 C C . GLU A 1 73 ? 7.119 -2.985 -8.286 1.00 83.38 73 GLU A C 1
ATOM 587 O O . GLU A 1 73 ? 6.933 -2.8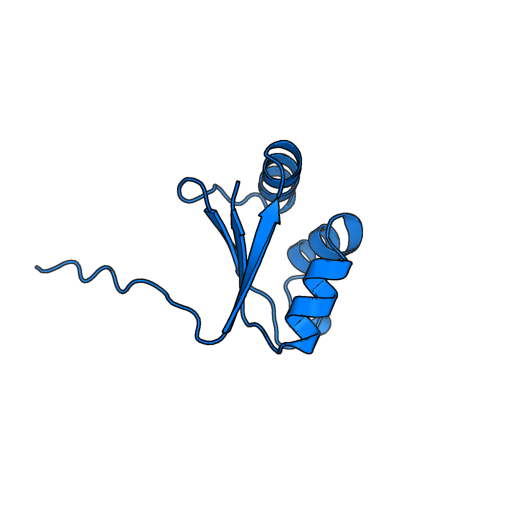45 -9.501 1.00 83.38 73 GLU A O 1
ATOM 592 N N . CYS A 1 74 ? 6.122 -2.856 -7.407 1.00 84.56 74 CYS A N 1
ATOM 593 C CA . CYS A 1 74 ? 4.800 -2.352 -7.752 1.00 84.56 74 CYS A CA 1
ATOM 594 C C . CYS A 1 74 ? 4.835 -0.840 -7.990 1.00 84.56 74 CYS A C 1
ATOM 596 O O . CYS A 1 74 ? 5.529 -0.100 -7.303 1.00 84.56 74 CYS A O 1
ATOM 598 N N . GLU A 1 75 ? 4.032 -0.383 -8.949 1.00 84.00 75 GLU A N 1
ATOM 599 C CA . GLU A 1 75 ? 3.851 1.045 -9.238 1.00 84.00 75 GLU A CA 1
ATOM 600 C C . GLU A 1 75 ? 2.679 1.627 -8.428 1.00 84.00 75 GLU A C 1
ATOM 602 O O . GLU A 1 75 ? 2.601 2.827 -8.177 1.00 84.00 75 GLU A O 1
ATOM 607 N N . PHE A 1 76 ? 1.744 0.769 -8.010 1.00 85.75 76 PHE A N 1
ATOM 608 C CA . PHE A 1 76 ? 0.551 1.169 -7.271 1.00 85.75 76 PHE A CA 1
ATOM 609 C C . PHE A 1 76 ? 0.207 0.169 -6.172 1.00 85.75 76 PHE A C 1
ATOM 611 O O . PHE A 1 76 ? 0.470 -1.028 -6.285 1.00 85.75 76 PHE A O 1
ATOM 618 N N . ILE A 1 77 ? -0.472 0.653 -5.140 1.00 87.81 77 ILE A N 1
ATOM 619 C CA . ILE A 1 77 ? -1.141 -0.170 -4.137 1.00 87.81 77 ILE A CA 1
ATOM 620 C C . ILE A 1 77 ? -2.641 0.063 -4.286 1.00 87.81 77 ILE A C 1
ATOM 622 O O . ILE A 1 77 ? -3.115 1.199 -4.230 1.00 87.81 77 ILE A O 1
ATOM 626 N N . ALA A 1 78 ? -3.389 -1.012 -4.507 1.00 87.69 78 ALA A N 1
ATOM 627 C CA . ALA A 1 78 ? -4.834 -0.970 -4.665 1.00 87.69 78 ALA A CA 1
ATOM 628 C C . ALA A 1 78 ? -5.499 -1.414 -3.362 1.00 87.69 78 ALA A C 1
ATOM 630 O O . ALA A 1 78 ? -5.590 -2.607 -3.074 1.00 87.69 78 ALA A O 1
ATOM 631 N N . PHE A 1 79 ? -5.982 -0.453 -2.585 1.00 87.19 79 PHE A N 1
ATOM 632 C CA . PHE A 1 79 ? -6.743 -0.707 -1.371 1.00 87.19 79 PHE A CA 1
ATOM 633 C C . PHE A 1 79 ? -8.219 -0.930 -1.701 1.00 87.19 79 PHE A C 1
ATOM 635 O O . PHE A 1 79 ? -8.825 -0.155 -2.443 1.00 87.19 79 PHE A O 1
ATOM 642 N N . SER A 1 80 ? -8.807 -1.981 -1.135 1.00 85.94 80 SER A N 1
ATOM 643 C CA . SER A 1 80 ? -10.229 -2.317 -1.280 1.00 85.94 80 SER A CA 1
ATOM 644 C C . SER A 1 80 ? -10.843 -2.694 0.069 1.00 85.94 80 SER A C 1
ATOM 646 O O . SER A 1 80 ? -10.151 -3.246 0.929 1.00 85.94 80 SER A O 1
ATOM 648 N N . CYS A 1 81 ? -12.125 -2.362 0.253 1.00 76.19 81 CYS A N 1
ATOM 649 C CA . CYS A 1 81 ? -12.916 -2.655 1.454 1.00 76.19 81 CYS A CA 1
ATOM 650 C C . CYS A 1 81 ? -14.035 -3.663 1.157 1.00 76.19 81 CYS A C 1
ATOM 652 O O . CYS A 1 81 ? -14.595 -3.620 0.038 1.00 76.19 81 CYS A O 1
#

Secondary structure (DSSP, 8-state):
----------SSEEEEE--HHHHHHHHHHH-PPPBTTEEEEE--SSGGGS-HHHHHHHHHH-HHHHHHHHHTT-SEEEEE-

Radius o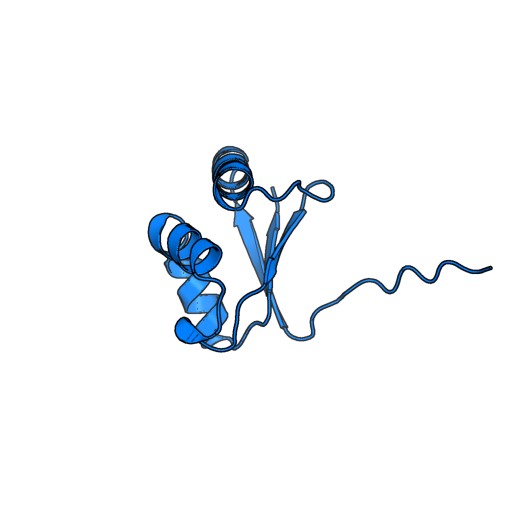f gyration: 12.96 Å; chains: 1; bounding box: 30×20×39 Å

Foldseek 3Di:
DDPPPPPPDFPFEAEDEDDPVLVVLCCVQVVDDDPPQKDKAFQQLDLVRHDPSSSVSCVVRPVVRNVVCNVVSGGIYIYGD

pLDDT: mean 77.4, std 13.21, range [34.59, 88.0]

Sequence (81 aa):
MSFVQETFNPAKYLPVVISREGMEVLENELKENRNGDSLWVEIGACEESTYENVCTVLKEHFQDVFTEALEEECEFIAFSC